Protein AF-A0A937KCY0-F1 (afdb_monomer_lite)

Secondary structure (DSSP, 8-state):
-EEEE-HHHH--SSS-----EEE-TTSS-SS--SPPPPGGG-GGGG-EE-SHHHHHHHHHTTS--HHHHHHHHHHHHHT-

Sequence (80 aa):
DVINLNSYNLYNKQGAIEKTMLILIAGRKAEPSGVAPIKDEAPSLEGMVNNFSELWERVSSHIMHPLEKVIQQLKIETGL

Structure (mmCIF, N/CA/C/O backbone):
data_AF-A0A937KCY0-F1
#
_entry.id   AF-A0A937KCY0-F1
#
loop_
_atom_site.group_PDB
_atom_site.id
_atom_site.type_symbol
_atom_site.label_atom_id
_atom_site.label_alt_id
_atom_site.label_comp_id
_atom_site.label_asym_id
_atom_site.label_entity_id
_atom_site.label_seq_id
_atom_site.pdbx_PDB_ins_code
_atom_site.Cartn_x
_atom_site.Cartn_y
_atom_site.Cartn_z
_atom_site.occupancy
_atom_site.B_iso_or_equiv
_atom_site.auth_seq_id
_atom_site.auth_comp_id
_atom_site.auth_asym_id
_atom_site.auth_atom_id
_atom_site.pdbx_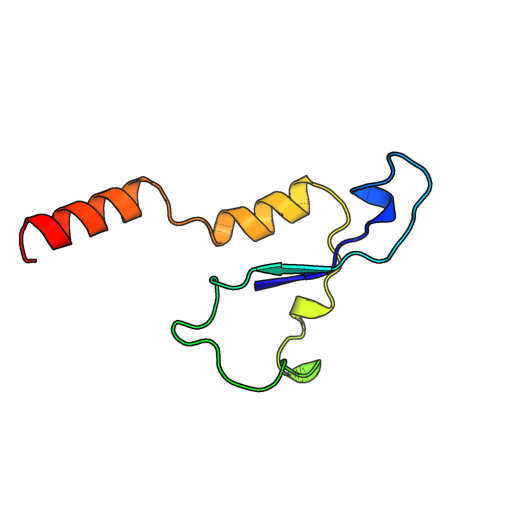PDB_model_num
ATOM 1 N N . ASP A 1 1 ? -1.507 -4.679 2.975 1.00 67.06 1 ASP A N 1
ATOM 2 C CA . ASP A 1 1 ? -1.402 -4.518 1.512 1.00 67.06 1 ASP A CA 1
ATOM 3 C C . ASP A 1 1 ? 0.064 -4.592 1.075 1.00 67.06 1 ASP A C 1
ATOM 5 O O . ASP A 1 1 ? 0.938 -4.407 1.920 1.00 67.06 1 ASP A O 1
ATOM 9 N N . VAL A 1 2 ? 0.341 -4.888 -0.195 1.00 72.25 2 VAL A N 1
ATOM 10 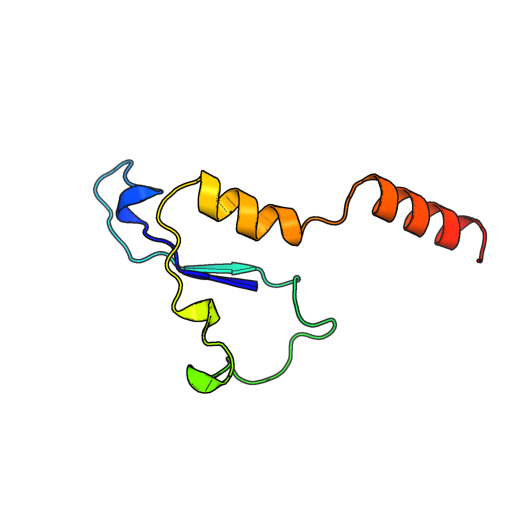C CA . VAL A 1 2 ? 1.690 -4.794 -0.789 1.00 72.25 2 VAL A CA 1
ATOM 11 C C . VAL A 1 2 ? 1.637 -3.726 -1.879 1.00 72.25 2 VAL A C 1
ATOM 13 O O . VAL A 1 2 ? 0.805 -3.810 -2.780 1.00 72.25 2 VAL A O 1
ATOM 16 N N . ILE A 1 3 ? 2.491 -2.704 -1.782 1.00 77.50 3 ILE A N 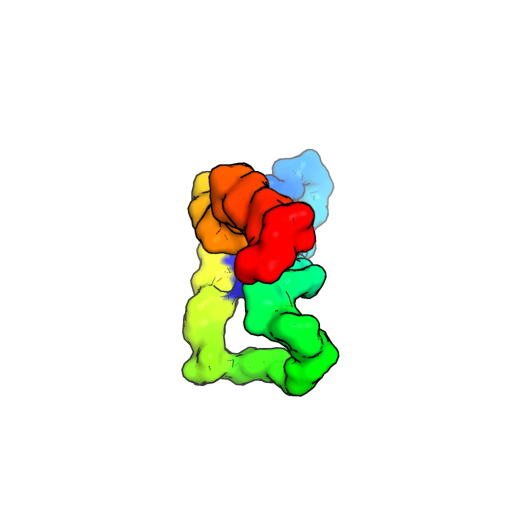1
ATOM 17 C CA . ILE A 1 3 ? 2.458 -1.535 -2.668 1.00 77.50 3 ILE A CA 1
ATOM 18 C C . ILE A 1 3 ? 3.825 -1.361 -3.333 1.00 77.50 3 ILE A C 1
ATOM 20 O O . ILE A 1 3 ? 4.844 -1.167 -2.665 1.00 77.50 3 ILE A O 1
ATOM 24 N N . ASN A 1 4 ? 3.835 -1.390 -4.664 1.00 76.50 4 ASN A N 1
ATOM 25 C CA . ASN A 1 4 ? 5.026 -1.123 -5.462 1.00 76.50 4 ASN A CA 1
ATOM 26 C C . ASN A 1 4 ? 5.225 0.382 -5.633 1.00 76.50 4 ASN A C 1
ATOM 28 O O . ASN A 1 4 ? 4.327 1.071 -6.119 1.00 76.50 4 ASN A O 1
ATOM 32 N N . LEU A 1 5 ? 6.397 0.891 -5.247 1.00 79.50 5 LEU A N 1
ATOM 33 C CA . LEU A 1 5 ? 6.708 2.319 -5.281 1.00 79.50 5 LEU A CA 1
ATOM 34 C C . LEU A 1 5 ? 7.748 2.629 -6.356 1.00 79.50 5 LEU A C 1
ATOM 36 O O . LEU A 1 5 ? 8.776 1.960 -6.473 1.00 79.50 5 LEU A O 1
ATOM 40 N N . ASN A 1 6 ? 7.521 3.709 -7.096 1.00 78.31 6 ASN A N 1
ATOM 41 C CA . ASN A 1 6 ? 8.559 4.328 -7.901 1.00 78.31 6 ASN A CA 1
ATOM 42 C C . ASN A 1 6 ? 9.454 5.186 -6.997 1.00 78.31 6 ASN A C 1
ATOM 44 O O . ASN A 1 6 ? 9.202 6.369 -6.759 1.00 78.31 6 ASN A O 1
ATOM 48 N N . SER A 1 7 ? 10.505 4.569 -6.470 1.00 68.31 7 SER A N 1
ATOM 49 C CA . SER A 1 7 ? 11.454 5.204 -5.554 1.00 68.31 7 SER A CA 1
ATOM 50 C C . SER A 1 7 ? 12.192 6.397 -6.159 1.00 68.31 7 SER A C 1
ATOM 52 O O . SER A 1 7 ? 12.535 7.324 -5.427 1.00 68.31 7 SER A O 1
ATOM 54 N N . TYR A 1 8 ? 12.367 6.431 -7.483 1.00 72.69 8 TYR A N 1
ATOM 55 C CA . TYR A 1 8 ? 12.943 7.581 -8.181 1.00 72.69 8 TYR A CA 1
ATOM 56 C C . TYR A 1 8 ? 12.063 8.830 -8.049 1.00 72.69 8 TYR A C 1
ATOM 58 O O . TYR A 1 8 ? 12.564 9.924 -7.814 1.00 72.69 8 TYR A O 1
ATOM 66 N N . ASN A 1 9 ? 10.745 8.676 -8.143 1.00 73.69 9 ASN A N 1
ATOM 67 C CA . ASN A 1 9 ? 9.837 9.814 -8.022 1.00 73.69 9 ASN A CA 1
ATOM 68 C C . ASN A 1 9 ? 9.535 10.165 -6.557 1.00 73.69 9 ASN A C 1
ATOM 70 O O . ASN A 1 9 ? 9.368 11.335 -6.222 1.00 73.69 9 ASN A O 1
ATOM 74 N N . LEU A 1 10 ? 9.461 9.160 -5.680 1.00 71.25 10 LEU A N 1
ATOM 75 C CA . LEU A 1 10 ? 9.031 9.330 -4.288 1.00 71.25 10 LEU A CA 1
ATOM 76 C C . LEU A 1 10 ? 10.173 9.688 -3.323 1.00 71.25 10 LEU A C 1
ATOM 78 O O . LEU A 1 10 ? 9.959 10.444 -2.381 1.00 71.25 10 LEU A O 1
ATOM 82 N N . TYR A 1 11 ? 11.383 9.159 -3.523 1.00 64.62 11 TYR A N 1
ATOM 83 C CA . TYR A 1 11 ? 12.459 9.212 -2.520 1.00 64.62 11 TYR A CA 1
ATOM 84 C C . TYR A 1 11 ? 13.812 9.672 -3.069 1.00 64.62 11 TYR A C 1
ATOM 86 O O . TYR A 1 11 ? 14.842 9.469 -2.423 1.00 64.62 11 TYR A O 1
ATOM 94 N N . ASN A 1 12 ? 13.842 10.357 -4.213 1.00 65.62 12 ASN A N 1
ATOM 95 C CA . ASN A 1 12 ? 15.077 10.915 -4.757 1.00 65.62 12 ASN A CA 1
ATOM 96 C C . ASN A 1 12 ? 15.569 12.108 -3.925 1.00 65.62 12 ASN A C 1
ATOM 98 O O . ASN A 1 12 ? 15.345 13.270 -4.255 1.00 65.62 12 ASN A O 1
ATOM 102 N N . LYS A 1 13 ? 16.217 11.808 -2.796 1.00 60.28 13 LYS A N 1
ATOM 103 C CA . LYS A 1 13 ? 16.884 12.808 -1.963 1.00 60.28 13 LYS A CA 1
ATOM 104 C C . LYS A 1 13 ? 18.402 12.794 -2.112 1.00 60.28 13 LYS A C 1
ATOM 106 O O . LYS A 1 13 ? 19.001 13.824 -1.832 1.00 60.28 13 LYS A O 1
ATOM 111 N N . GLN A 1 14 ? 19.032 11.686 -2.526 1.00 53.84 14 GLN A N 1
ATOM 112 C CA . GLN A 1 14 ? 20.504 11.556 -2.509 1.00 53.84 14 GLN A CA 1
ATOM 113 C C . GLN A 1 14 ? 21.076 10.570 -3.555 1.00 53.84 14 GLN A C 1
ATOM 115 O O . GLN A 1 14 ? 22.066 9.900 -3.289 1.00 53.84 14 GLN A O 1
ATOM 120 N N . GLY A 1 15 ? 20.467 10.427 -4.740 1.00 55.31 15 GLY A N 1
ATOM 121 C CA . GLY A 1 15 ? 21.057 9.630 -5.834 1.00 55.31 15 GLY A CA 1
ATOM 122 C C . GLY A 1 15 ? 21.093 8.103 -5.633 1.00 55.31 15 GLY A C 1
ATOM 123 O O . GLY A 1 15 ? 21.541 7.389 -6.525 1.00 55.31 15 GLY A O 1
ATOM 124 N N . ALA A 1 16 ? 20.584 7.583 -4.513 1.00 53.03 16 ALA A N 1
ATOM 125 C CA . ALA A 1 16 ? 20.353 6.155 -4.312 1.00 53.03 16 ALA A CA 1
ATOM 126 C C . ALA A 1 16 ? 18.984 5.768 -4.896 1.00 53.03 16 ALA A C 1
ATOM 128 O O . ALA A 1 16 ? 17.941 6.002 -4.285 1.00 53.03 16 ALA A O 1
ATOM 129 N N . ILE A 1 17 ? 18.986 5.220 -6.113 1.00 58.62 17 ILE A N 1
ATOM 130 C CA . ILE A 1 17 ? 17.779 4.792 -6.833 1.00 58.62 17 ILE A CA 1
ATOM 131 C C . ILE A 1 17 ? 17.635 3.274 -6.681 1.00 58.62 17 ILE A C 1
ATOM 133 O O . ILE A 1 17 ? 17.822 2.514 -7.628 1.00 58.62 17 ILE A O 1
ATOM 137 N N . GLU A 1 18 ? 17.341 2.803 -5.473 1.00 59.94 18 GLU A N 1
ATOM 138 C CA . GLU A 1 18 ? 16.980 1.396 -5.275 1.00 59.94 18 GLU A CA 1
ATOM 139 C C . GLU A 1 18 ? 15.471 1.230 -5.443 1.00 59.94 18 GLU A C 1
ATOM 141 O O . GLU A 1 18 ? 14.703 2.020 -4.896 1.00 59.94 18 GLU A O 1
ATOM 146 N N . LYS A 1 19 ? 15.016 0.226 -6.208 1.00 62.25 19 LYS A N 1
ATOM 147 C CA . LYS A 1 19 ? 13.582 -0.089 -6.340 1.00 62.25 19 LYS A CA 1
ATOM 148 C C . LYS A 1 19 ? 13.020 -0.407 -4.954 1.00 62.25 19 LYS A C 1
ATOM 150 O O . LYS A 1 19 ? 13.353 -1.437 -4.377 1.00 62.25 19 LYS A O 1
ATOM 155 N N . THR A 1 20 ? 12.179 0.474 -4.420 1.00 64.88 20 THR A N 1
ATOM 156 C CA . THR A 1 20 ? 11.615 0.315 -3.076 1.00 64.88 20 THR A CA 1
ATOM 157 C C . THR A 1 20 ? 10.219 -0.293 -3.163 1.00 64.88 20 THR A C 1
ATOM 159 O O . THR A 1 20 ? 9.359 0.200 -3.888 1.00 64.88 20 THR A O 1
ATOM 162 N N . MET A 1 21 ? 9.978 -1.357 -2.402 1.00 64.31 21 MET A N 1
ATOM 163 C CA . MET A 1 21 ? 8.650 -1.943 -2.215 1.00 64.31 21 MET A CA 1
ATOM 164 C C . MET A 1 21 ? 8.204 -1.687 -0.776 1.00 64.31 21 MET A C 1
ATOM 166 O O . MET A 1 21 ? 8.978 -1.917 0.153 1.00 64.31 21 MET A O 1
ATOM 170 N N . LEU A 1 22 ? 6.969 -1.220 -0.583 1.00 67.25 22 LEU A N 1
ATOM 171 C CA . LEU A 1 22 ? 6.385 -1.057 0.747 1.00 67.25 22 LEU A CA 1
ATOM 172 C C . LEU A 1 22 ? 5.471 -2.246 1.051 1.00 67.25 22 LEU A C 1
ATOM 174 O O . LEU A 1 22 ? 4.473 -2.474 0.366 1.00 67.25 22 LEU A O 1
ATOM 178 N N . ILE A 1 23 ? 5.803 -2.990 2.105 1.00 63.22 23 ILE A N 1
ATOM 179 C CA . ILE A 1 23 ? 5.015 -4.130 2.580 1.00 63.22 23 ILE A CA 1
ATOM 180 C C . ILE A 1 23 ? 4.315 -3.717 3.876 1.00 63.22 23 ILE A C 1
ATOM 182 O O . ILE A 1 23 ? 4.960 -3.522 4.904 1.00 63.22 23 ILE A O 1
ATOM 186 N N . LEU A 1 24 ? 2.987 -3.596 3.845 1.00 59.22 24 LEU A N 1
ATOM 187 C CA . LEU A 1 24 ? 2.185 -3.310 5.035 1.00 59.22 24 LEU A CA 1
ATOM 188 C C . LEU A 1 24 ? 1.766 -4.635 5.691 1.00 59.22 24 LEU A C 1
ATOM 190 O O . LEU A 1 24 ? 0.713 -5.205 5.367 1.00 59.22 24 LEU A O 1
ATOM 194 N N . ILE A 1 25 ? 2.606 -5.131 6.606 1.00 53.69 25 ILE A N 1
ATOM 195 C CA . ILE A 1 25 ? 2.346 -6.332 7.415 1.00 53.69 25 ILE A CA 1
ATOM 196 C C . ILE A 1 25 ? 1.462 -5.944 8.607 1.00 53.69 25 ILE A C 1
ATOM 198 O O . ILE A 1 25 ? 1.961 -5.472 9.619 1.00 53.69 25 ILE A O 1
ATOM 202 N N . ALA A 1 26 ? 0.147 -6.085 8.407 1.00 50.53 26 ALA A N 1
ATOM 203 C CA . ALA A 1 26 ? -0.967 -6.034 9.379 1.00 50.53 26 ALA A CA 1
ATOM 204 C C . ALA A 1 26 ? -2.321 -5.775 8.673 1.00 50.53 26 ALA A C 1
ATOM 206 O O . ALA A 1 26 ? -3.364 -5.794 9.310 1.00 50.53 26 ALA A O 1
ATOM 207 N N . GLY A 1 27 ? -2.331 -5.507 7.359 1.00 52.78 27 GLY A N 1
ATOM 208 C CA . GLY A 1 27 ? -3.505 -4.943 6.672 1.00 52.78 27 GLY A CA 1
ATOM 209 C C . GLY A 1 27 ? -4.261 -5.854 5.699 1.00 52.78 27 GLY A C 1
ATOM 210 O O . GLY A 1 27 ? -4.907 -5.323 4.807 1.00 52.78 27 GLY A O 1
ATOM 211 N N . ARG A 1 28 ? -4.146 -7.191 5.755 1.00 54.06 28 ARG A N 1
ATOM 212 C CA . ARG A 1 28 ? -4.991 -8.066 4.894 1.00 54.06 28 ARG A CA 1
ATOM 213 C C . ARG A 1 28 ? -5.339 -9.431 5.488 1.00 54.06 28 ARG A C 1
ATOM 215 O O . ARG A 1 28 ? -6.377 -9.977 5.139 1.00 54.06 28 ARG A O 1
ATOM 222 N N . LYS A 1 29 ? -4.502 -9.995 6.363 1.00 51.28 29 LYS A N 1
ATOM 223 C CA . LYS A 1 29 ? -4.777 -11.280 7.018 1.00 51.28 29 LYS A CA 1
ATOM 224 C C . LYS A 1 29 ? -4.789 -11.099 8.531 1.00 51.28 29 LYS A C 1
ATOM 226 O O . LYS A 1 29 ? -3.840 -10.541 9.070 1.00 51.28 29 LYS A O 1
ATOM 231 N N . ALA A 1 30 ? -5.853 -11.577 9.178 1.00 53.47 30 ALA A N 1
ATOM 232 C CA . ALA A 1 30 ? -5.945 -11.648 10.637 1.00 53.47 30 ALA A CA 1
ATOM 233 C C . ALA A 1 30 ? -4.858 -12.568 11.220 1.00 53.47 30 ALA A C 1
ATOM 235 O O . ALA A 1 30 ? -4.330 -12.288 12.288 1.00 53.47 30 ALA A O 1
ATOM 236 N N . GLU A 1 31 ? -4.457 -13.599 10.464 1.00 56.72 31 GLU A N 1
ATOM 237 C CA . GLU A 1 31 ? -3.287 -14.424 10.759 1.00 56.72 31 GLU A CA 1
ATOM 238 C C . GLU A 1 31 ? -2.275 -14.400 9.601 1.00 56.72 31 GLU A C 1
ATOM 240 O O . GLU A 1 31 ? -2.637 -14.691 8.455 1.00 56.72 31 GLU A O 1
ATOM 245 N N . PRO A 1 32 ? -0.998 -14.064 9.851 1.00 59.28 32 PRO A N 1
ATOM 246 C CA . PRO A 1 32 ? 0.024 -14.026 8.814 1.00 59.28 32 PRO A CA 1
ATOM 247 C C . PRO A 1 32 ? 0.436 -15.451 8.403 1.00 59.28 32 PRO A C 1
ATOM 249 O O . PRO A 1 32 ? 1.348 -16.039 8.973 1.00 59.28 32 PRO A O 1
ATOM 252 N N . SER A 1 33 ? -0.230 -16.013 7.393 1.00 63.59 33 SER A N 1
ATOM 253 C CA . SER A 1 33 ? 0.094 -17.332 6.828 1.00 63.59 33 SER A CA 1
ATOM 254 C C . SER A 1 33 ? -0.029 -17.361 5.298 1.00 63.59 33 SER A C 1
ATOM 256 O O . SER A 1 33 ? -0.734 -16.541 4.705 1.00 63.59 33 SER A O 1
ATOM 258 N N . GLY A 1 34 ? 0.644 -18.311 4.640 1.00 63.56 34 GLY A N 1
ATOM 259 C CA . GLY A 1 34 ? 0.533 -18.585 3.199 1.00 63.56 34 GLY A CA 1
ATOM 260 C C . GLY A 1 34 ? 1.663 -18.028 2.321 1.00 63.56 34 GLY A C 1
ATOM 261 O O . GLY A 1 34 ? 2.505 -17.254 2.768 1.00 63.56 34 GLY A O 1
ATOM 262 N N . VAL A 1 35 ? 1.671 -18.456 1.056 1.00 63.91 35 VAL A N 1
ATOM 263 C CA . VAL A 1 35 ? 2.638 -18.037 0.025 1.00 63.91 35 VAL A CA 1
ATOM 264 C C . VAL A 1 35 ? 2.256 -16.650 -0.505 1.00 63.91 35 VAL A C 1
ATOM 266 O O . VAL A 1 35 ? 1.081 -16.274 -0.485 1.00 63.91 35 VAL A O 1
ATOM 269 N N . ALA A 1 36 ? 3.247 -15.868 -0.942 1.00 64.75 36 ALA A N 1
ATOM 270 C CA . ALA A 1 36 ? 2.993 -14.609 -1.634 1.00 64.75 36 ALA A CA 1
ATOM 271 C C . ALA A 1 36 ? 2.089 -14.863 -2.861 1.00 64.75 36 ALA A C 1
ATOM 273 O O . ALA A 1 36 ? 2.339 -15.826 -3.587 1.00 64.75 36 ALA A O 1
ATOM 274 N N . PRO A 1 37 ? 1.047 -14.043 -3.083 1.00 65.75 37 PRO A N 1
ATOM 275 C CA . PRO A 1 37 ? 0.122 -14.250 -4.193 1.00 65.75 37 PRO A CA 1
ATOM 276 C C . PRO A 1 37 ? 0.855 -14.152 -5.533 1.00 65.75 37 PRO A C 1
ATOM 278 O O . PRO A 1 37 ? 1.732 -13.297 -5.703 1.00 65.75 37 PRO A O 1
ATOM 281 N N . ILE A 1 38 ? 0.492 -15.016 -6.483 1.00 68.88 38 ILE A N 1
ATOM 282 C CA . ILE A 1 38 ? 1.027 -14.936 -7.849 1.00 68.88 38 ILE A CA 1
ATOM 283 C C . ILE A 1 38 ? 0.348 -13.804 -8.630 1.00 68.88 38 ILE A C 1
ATOM 285 O O . ILE A 1 38 ? -0.702 -13.292 -8.244 1.00 68.88 38 ILE A O 1
ATOM 289 N N . LYS A 1 39 ? 0.963 -13.409 -9.747 1.00 66.62 39 LYS A N 1
ATOM 290 C CA . LYS A 1 39 ? 0.536 -12.284 -10.593 1.00 66.62 39 LYS A CA 1
ATOM 291 C C . LYS A 1 39 ? -0.967 -12.310 -10.919 1.00 66.62 39 LYS A C 1
ATOM 293 O O . LYS A 1 39 ? -1.643 -11.300 -10.753 1.00 66.62 39 LYS A O 1
ATOM 298 N N . ASP A 1 40 ? -1.486 -13.479 -11.287 1.00 72.25 40 ASP A N 1
ATOM 299 C CA . ASP A 1 40 ? -2.893 -13.666 -11.667 1.00 72.25 40 ASP A CA 1
ATOM 300 C C . ASP A 1 40 ? -3.863 -13.570 -10.476 1.00 72.25 40 ASP A C 1
ATOM 302 O O . ASP A 1 40 ? -5.021 -13.193 -10.635 1.00 72.25 40 ASP A O 1
ATOM 306 N N . GLU A 1 41 ? -3.391 -13.871 -9.265 1.00 70.81 41 GLU A N 1
ATOM 307 C CA . GLU A 1 41 ? -4.189 -13.824 -8.033 1.00 70.81 41 GLU A CA 1
ATOM 308 C C . GLU A 1 41 ? -4.264 -12.413 -7.438 1.00 70.81 41 GLU A C 1
ATOM 310 O O . GLU A 1 41 ? -5.154 -12.107 -6.637 1.00 70.81 41 GLU A O 1
ATOM 315 N N . ALA A 1 42 ? -3.322 -11.541 -7.802 1.00 69.44 42 ALA A N 1
ATOM 316 C CA . ALA A 1 42 ? -3.248 -10.181 -7.292 1.00 69.44 42 ALA A CA 1
ATOM 317 C C . ALA A 1 42 ? -2.756 -9.190 -8.367 1.00 69.44 42 ALA A C 1
ATOM 319 O O . ALA A 1 42 ? -1.712 -8.557 -8.188 1.00 69.44 42 ALA A O 1
ATOM 320 N N . PRO A 1 43 ? -3.531 -8.978 -9.451 1.00 72.56 43 PRO A N 1
ATOM 321 C CA . PRO A 1 43 ? -3.161 -8.067 -10.542 1.00 72.56 43 PRO A CA 1
ATOM 322 C C . PRO A 1 43 ? -2.985 -6.615 -10.071 1.00 72.56 43 PRO A C 1
ATOM 324 O O . PRO A 1 43 ? -2.226 -5.845 -10.653 1.00 72.56 43 PRO A O 1
ATOM 327 N N . SER A 1 44 ? -3.617 -6.233 -8.956 1.00 69.12 44 SER A N 1
ATOM 328 C CA . SER A 1 44 ? -3.431 -4.921 -8.324 1.00 69.12 44 SER A CA 1
ATOM 329 C C . SER A 1 44 ? -2.002 -4.666 -7.822 1.00 69.12 44 SER A C 1
ATOM 331 O O . SER A 1 44 ? -1.643 -3.506 -7.591 1.00 69.12 44 SER A O 1
ATOM 333 N N . LEU A 1 45 ? -1.174 -5.710 -7.677 1.00 68.44 45 LEU A N 1
ATOM 334 C CA . LEU A 1 45 ? 0.248 -5.591 -7.349 1.00 68.44 45 LEU A CA 1
ATOM 335 C C . LEU A 1 45 ? 1.085 -5.101 -8.536 1.00 68.44 45 LEU A C 1
ATOM 337 O O . LEU A 1 45 ? 2.172 -4.581 -8.318 1.00 68.44 45 LEU A O 1
ATOM 341 N N . GLU A 1 46 ? 0.603 -5.196 -9.777 1.00 72.00 46 GLU A N 1
ATOM 342 C CA . GLU A 1 46 ? 1.316 -4.630 -10.934 1.00 72.00 46 GLU A CA 1
ATOM 343 C C . GLU A 1 46 ? 1.285 -3.100 -10.959 1.00 72.00 46 GLU A C 1
ATOM 345 O O . GLU A 1 46 ? 2.160 -2.470 -11.551 1.00 72.00 46 GLU A O 1
ATOM 350 N N . GLY A 1 47 ? 0.298 -2.495 -10.293 1.00 76.75 47 GLY A N 1
ATOM 351 C CA . GLY A 1 47 ? 0.173 -1.048 -10.204 1.00 76.75 47 GLY A CA 1
ATOM 352 C C . GLY A 1 47 ? 1.338 -0.434 -9.429 1.00 76.75 47 GLY A C 1
ATOM 353 O O . GLY A 1 47 ? 1.450 -0.627 -8.216 1.00 76.75 47 GLY A O 1
ATOM 354 N N . MET A 1 48 ? 2.176 0.333 -10.127 1.00 81.12 48 MET A N 1
ATOM 355 C CA . MET A 1 48 ? 3.254 1.119 -9.535 1.00 81.12 48 MET A CA 1
ATOM 356 C C . MET A 1 48 ? 2.742 2.503 -9.132 1.00 81.12 48 MET A C 1
ATOM 358 O O . MET A 1 48 ? 2.185 3.226 -9.954 1.00 81.12 48 MET A O 1
ATOM 362 N N . VAL A 1 49 ? 2.973 2.870 -7.876 1.00 83.19 49 VAL A N 1
ATOM 363 C CA . VAL A 1 49 ? 2.657 4.192 -7.329 1.00 83.19 49 VAL A CA 1
ATOM 364 C C . VAL A 1 49 ? 3.805 5.148 -7.625 1.00 83.19 49 VAL A C 1
ATOM 366 O O . VAL A 1 49 ? 4.955 4.873 -7.271 1.00 83.19 49 VAL A O 1
ATOM 369 N N . ASN A 1 50 ? 3.498 6.275 -8.264 1.00 83.25 50 ASN A N 1
ATOM 370 C CA . ASN A 1 50 ? 4.503 7.208 -8.772 1.00 83.25 50 ASN A CA 1
ATOM 371 C C . ASN A 1 50 ? 4.623 8.498 -7.965 1.00 83.25 50 ASN A C 1
ATOM 373 O O . ASN A 1 50 ? 5.602 9.218 -8.140 1.00 83.25 50 ASN A O 1
ATOM 377 N N . ASN A 1 51 ? 3.657 8.815 -7.106 1.00 83.25 51 ASN A N 1
ATOM 378 C CA . ASN A 1 51 ? 3.667 10.045 -6.318 1.00 83.25 51 ASN A CA 1
ATOM 379 C C . ASN A 1 51 ? 2.998 9.863 -4.948 1.00 83.25 51 ASN A C 1
ATOM 381 O O . ASN A 1 51 ? 2.341 8.860 -4.669 1.00 83.25 51 ASN A O 1
ATOM 385 N N . PHE A 1 52 ? 3.203 10.846 -4.067 1.00 81.50 52 PHE A N 1
ATOM 386 C CA . PHE A 1 52 ? 2.705 10.796 -2.693 1.00 81.50 52 PHE A CA 1
ATOM 387 C C . PHE A 1 52 ? 1.176 10.848 -2.595 1.00 81.50 52 PHE A C 1
ATOM 389 O O . PHE A 1 52 ? 0.633 10.317 -1.631 1.00 81.50 52 PHE A O 1
ATOM 396 N N . SER A 1 53 ? 0.484 11.445 -3.571 1.00 82.81 53 SER A N 1
ATOM 397 C CA . SER A 1 53 ? -0.985 11.501 -3.584 1.00 82.81 53 SER A CA 1
ATOM 398 C C . SER A 1 53 ? -1.575 10.108 -3.797 1.00 82.81 53 SER A C 1
ATOM 400 O O . SER A 1 53 ? -2.365 9.643 -2.981 1.00 82.81 53 SER A O 1
ATOM 402 N N . GLU A 1 54 ? -1.105 9.401 -4.827 1.00 83.19 54 GLU A N 1
ATOM 403 C CA . GLU A 1 54 ? -1.478 8.007 -5.107 1.00 83.19 54 GLU A CA 1
ATOM 404 C C . GLU A 1 54 ? -1.138 7.081 -3.927 1.00 83.19 54 GLU A C 1
ATOM 406 O O . GLU A 1 54 ? -1.909 6.183 -3.578 1.00 83.19 54 GLU A O 1
ATOM 411 N N . LEU A 1 55 ? 0.010 7.309 -3.275 1.00 81.88 55 LEU A N 1
ATOM 412 C CA . LEU A 1 55 ? 0.388 6.561 -2.076 1.00 81.88 55 LEU A CA 1
ATOM 413 C C . LEU A 1 55 ? -0.600 6.805 -0.930 1.00 81.88 55 LEU A C 1
ATOM 415 O O . LEU A 1 55 ? -1.024 5.855 -0.271 1.00 81.88 55 LEU A O 1
ATOM 419 N N . TRP A 1 56 ? -0.969 8.065 -0.691 1.00 82.31 56 TRP A N 1
ATOM 420 C CA . TRP A 1 56 ? -1.898 8.440 0.369 1.00 82.31 56 TRP A CA 1
ATOM 421 C C . TRP A 1 56 ? -3.297 7.871 0.144 1.00 82.31 56 TRP A C 1
ATOM 423 O O . TRP A 1 56 ? -3.881 7.332 1.079 1.00 82.31 56 TRP A O 1
ATOM 433 N N . GLU A 1 57 ? -3.829 7.916 -1.076 1.00 83.00 57 GLU A N 1
ATOM 434 C CA . GLU A 1 57 ? -5.119 7.291 -1.409 1.00 83.00 57 GLU A CA 1
ATOM 435 C C . GLU A 1 57 ? -5.113 5.793 -1.084 1.00 83.00 57 GLU A C 1
ATOM 437 O O . GLU A 1 57 ? -6.011 5.272 -0.415 1.00 83.00 57 GLU A O 1
ATOM 442 N N . ARG A 1 58 ? -4.040 5.100 -1.475 1.00 78.00 58 ARG A N 1
ATOM 443 C CA . ARG A 1 58 ? -3.915 3.662 -1.239 1.00 78.00 58 ARG A CA 1
ATOM 444 C C . ARG A 1 58 ? -3.772 3.326 0.243 1.00 78.00 58 ARG A C 1
ATOM 446 O O . ARG A 1 58 ? -4.361 2.353 0.699 1.00 78.00 58 ARG A O 1
ATOM 453 N N . VAL A 1 59 ? -3.042 4.130 1.014 1.00 78.19 59 VAL A N 1
ATOM 454 C CA . VAL A 1 59 ? -2.864 3.909 2.459 1.00 78.19 59 VAL A CA 1
ATOM 455 C C . VAL A 1 59 ? -4.105 4.319 3.254 1.00 78.19 59 VAL A C 1
ATOM 457 O O . VAL A 1 59 ? -4.519 3.579 4.141 1.00 78.19 59 VAL A O 1
ATOM 460 N N . SER A 1 60 ? -4.719 5.459 2.939 1.00 77.94 60 SER A N 1
ATOM 461 C CA . SER A 1 60 ? -5.848 6.023 3.694 1.00 77.94 60 SER A CA 1
ATOM 462 C C . SER A 1 60 ? -7.075 5.116 3.709 1.00 77.94 60 SER A C 1
ATOM 464 O O . SER A 1 60 ? -7.714 5.003 4.749 1.00 77.94 60 SER A O 1
ATOM 466 N N . SER A 1 61 ? -7.339 4.386 2.621 1.00 73.06 61 SER A N 1
ATOM 467 C CA . SER A 1 61 ? -8.394 3.358 2.576 1.00 73.06 61 SER A CA 1
ATOM 468 C C . SER A 1 61 ? -8.210 2.218 3.591 1.00 73.06 61 SER A C 1
ATOM 470 O O . SER A 1 61 ? -9.172 1.533 3.927 1.00 73.06 61 SER A O 1
ATOM 472 N N . HIS A 1 62 ? -6.990 2.016 4.095 1.00 68.56 62 HIS A N 1
ATOM 473 C CA . HIS A 1 62 ? -6.664 0.995 5.092 1.00 68.56 62 HIS A CA 1
ATOM 474 C C . HIS A 1 62 ? -6.568 1.556 6.520 1.00 68.56 62 HIS A C 1
ATOM 476 O O . HIS A 1 62 ? -6.376 0.790 7.467 1.00 68.56 62 HIS A O 1
ATOM 482 N N . ILE A 1 63 ? -6.669 2.875 6.700 1.00 71.12 63 ILE A N 1
ATOM 483 C CA . ILE A 1 63 ? -6.691 3.496 8.025 1.00 71.12 63 ILE A CA 1
ATOM 484 C C . ILE A 1 63 ? -8.137 3.441 8.519 1.00 71.12 63 ILE A C 1
ATOM 486 O O . ILE A 1 63 ? -8.989 4.144 7.985 1.00 71.12 63 ILE A O 1
ATOM 490 N N . MET A 1 64 ? -8.415 2.628 9.549 1.00 64.75 64 MET A N 1
ATOM 491 C CA . MET A 1 64 ? -9.723 2.654 10.221 1.00 64.75 64 MET A CA 1
ATOM 492 C C . MET A 1 64 ? -10.061 4.086 10.614 1.00 64.75 64 MET A C 1
ATOM 494 O O . MET A 1 64 ? -9.244 4.773 11.246 1.00 64.75 64 MET A O 1
ATOM 498 N N . HIS A 1 65 ? -11.266 4.533 10.266 1.00 69.88 65 HIS A N 1
ATOM 499 C CA . HIS A 1 65 ? -11.656 5.891 10.590 1.00 69.88 65 HIS A CA 1
ATOM 500 C C . HIS A 1 65 ? -11.679 6.059 12.117 1.00 69.88 65 HIS A C 1
ATOM 502 O O . HIS A 1 65 ? -12.137 5.160 12.832 1.00 69.88 65 HIS A O 1
ATOM 508 N N . PRO A 1 66 ? -11.223 7.210 12.651 1.00 71.62 66 PRO A N 1
ATOM 509 C CA . PRO A 1 66 ? -11.187 7.450 14.094 1.00 71.62 66 PRO A CA 1
ATOM 510 C C . PRO A 1 66 ? -12.525 7.155 14.781 1.00 71.62 66 PRO A C 1
ATOM 512 O O . PRO A 1 66 ? -12.557 6.658 15.900 1.00 71.62 66 PRO A O 1
ATOM 515 N N . LEU A 1 67 ? -13.628 7.403 14.074 1.00 73.44 67 LEU A N 1
ATOM 516 C CA . LEU A 1 67 ? -14.989 7.196 14.549 1.00 73.44 67 LEU A CA 1
ATOM 517 C C . LEU A 1 67 ? -15.349 5.707 14.686 1.00 73.44 67 LEU A C 1
ATOM 519 O O . LEU A 1 67 ? -15.958 5.311 15.673 1.00 73.44 67 LEU A O 1
ATOM 523 N N . GLU A 1 68 ? -14.907 4.861 13.756 1.00 75.69 68 GLU A N 1
ATOM 524 C CA . GLU A 1 68 ? -15.093 3.406 13.827 1.00 75.69 68 GLU A CA 1
ATOM 525 C C . GLU A 1 68 ? -14.267 2.800 14.958 1.00 75.69 68 GLU A C 1
ATOM 527 O O . GLU A 1 68 ? -14.745 1.922 15.675 1.00 75.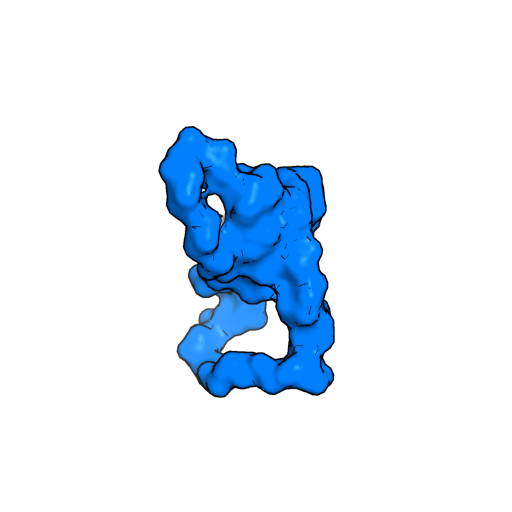69 68 GLU A O 1
ATOM 532 N N . LYS A 1 69 ? -13.050 3.317 15.165 1.00 74.00 69 LYS A N 1
ATOM 533 C CA . LYS A 1 69 ? -12.200 2.930 16.293 1.00 74.00 69 LYS A CA 1
ATOM 534 C C . LYS A 1 69 ? -12.844 3.305 17.629 1.00 74.00 69 LYS A C 1
ATOM 536 O O . LYS A 1 69 ? -12.867 2.482 18.537 1.00 74.00 69 LYS A O 1
ATOM 541 N N . VAL A 1 70 ? -13.418 4.506 17.734 1.00 79.38 70 VAL A N 1
ATOM 542 C CA . VAL A 1 70 ? -14.177 4.942 18.919 1.00 79.38 70 VAL A CA 1
ATOM 543 C C . VAL A 1 70 ? -15.399 4.049 19.146 1.00 79.38 70 VAL A C 1
ATOM 545 O O . VAL A 1 70 ? -15.613 3.598 20.266 1.00 79.38 70 VAL A O 1
ATOM 548 N N . ILE A 1 71 ? -16.166 3.722 18.101 1.00 82.81 71 ILE A N 1
ATOM 549 C CA . ILE A 1 71 ? -17.317 2.811 18.211 1.00 82.81 71 ILE A CA 1
ATOM 550 C C . ILE A 1 71 ? -16.879 1.412 18.661 1.00 82.81 7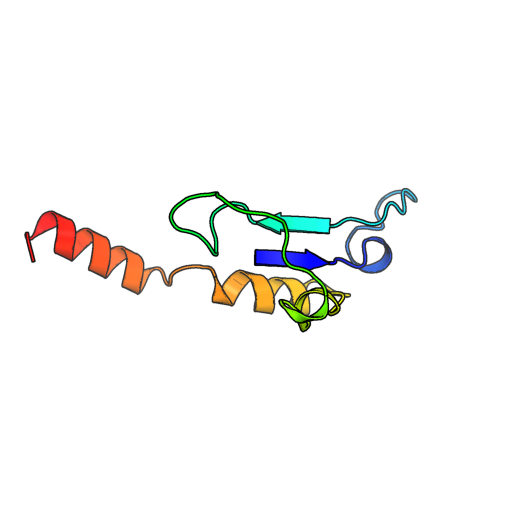1 ILE A C 1
ATOM 552 O O . ILE A 1 71 ? -17.539 0.821 19.514 1.00 82.81 71 ILE A O 1
ATOM 556 N N . GLN A 1 72 ? -15.784 0.869 18.121 1.00 80.19 72 GLN A N 1
ATOM 557 C CA . GLN A 1 72 ? -15.254 -0.420 18.573 1.00 80.19 72 GLN A CA 1
ATOM 558 C C . GLN A 1 72 ? -14.833 -0.378 20.041 1.00 80.19 72 GLN A C 1
ATOM 560 O O . GLN A 1 72 ? -15.193 -1.279 20.794 1.00 80.19 72 GLN A O 1
ATOM 565 N N . GLN A 1 73 ? -14.131 0.678 20.456 1.00 77.44 73 GLN A N 1
ATOM 566 C CA . GLN A 1 73 ? -13.727 0.867 21.848 1.00 77.44 73 GLN A CA 1
ATOM 567 C C . GLN A 1 73 ? -14.951 0.901 22.776 1.00 77.44 73 GLN A C 1
ATOM 569 O O . GLN A 1 73 ? -14.989 0.195 23.779 1.00 77.44 73 GLN A O 1
ATOM 574 N N . LEU A 1 74 ? -15.990 1.648 22.389 1.00 83.31 74 LEU A N 1
ATOM 575 C CA . LEU A 1 74 ? -17.236 1.756 23.147 1.00 83.31 74 LEU A CA 1
ATOM 576 C C . LEU A 1 74 ? -17.983 0.422 23.236 1.00 83.31 74 LEU A C 1
ATOM 578 O O . LEU A 1 74 ? -18.510 0.099 24.296 1.00 83.31 74 LEU A O 1
ATOM 582 N N . LYS A 1 75 ? -18.025 -0.376 22.162 1.00 84.19 75 LYS A N 1
ATOM 583 C CA . LYS A 1 75 ? -18.629 -1.722 22.193 1.00 84.19 75 LYS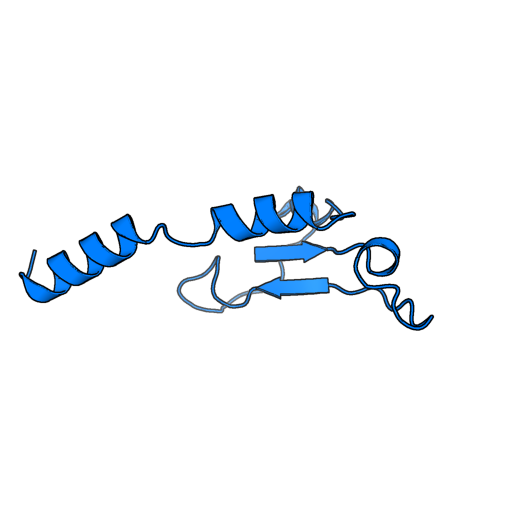 A CA 1
ATOM 584 C C . LYS A 1 75 ? -17.895 -2.655 23.155 1.00 84.19 75 LYS A C 1
ATOM 586 O O . LYS A 1 75 ? -18.539 -3.321 23.958 1.00 84.19 75 LYS A O 1
ATOM 591 N N . ILE A 1 76 ? -16.559 -2.630 23.135 1.00 86.06 76 ILE A N 1
ATOM 592 C CA . ILE A 1 76 ? -15.721 -3.407 24.062 1.00 86.06 76 ILE A CA 1
ATOM 593 C C . ILE A 1 76 ? -16.000 -3.001 25.516 1.00 86.06 76 ILE A C 1
ATOM 595 O O . ILE A 1 76 ? -16.149 -3.869 26.371 1.00 86.06 76 ILE A O 1
ATOM 599 N N . GLU A 1 77 ? -16.104 -1.699 25.797 1.00 83.44 77 GLU A N 1
ATOM 600 C CA . GLU A 1 77 ? -16.366 -1.189 27.151 1.00 83.44 77 GLU A CA 1
ATOM 601 C C . GLU A 1 77 ? -17.803 -1.438 27.635 1.00 83.44 77 GLU A C 1
ATOM 603 O O . GLU A 1 77 ? -18.024 -1.608 28.832 1.00 83.44 77 GLU A O 1
ATOM 608 N N . THR A 1 78 ? -18.783 -1.478 26.726 1.00 79.69 78 THR A N 1
ATOM 609 C CA . THR A 1 78 ? -20.209 -1.671 27.061 1.00 79.69 78 THR A CA 1
ATOM 610 C C . THR A 1 78 ? -20.678 -3.126 26.980 1.00 79.69 78 THR A C 1
ATOM 612 O O . THR A 1 78 ? -21.796 -3.418 27.402 1.00 79.69 78 THR A O 1
ATOM 615 N N . GLY A 1 79 ? -19.836 -4.046 26.496 1.00 70.12 79 GLY A N 1
ATOM 616 C CA . GLY A 1 79 ? -20.153 -5.476 26.396 1.00 70.12 79 GLY A CA 1
ATOM 617 C C . GLY A 1 79 ? -21.186 -5.822 25.315 1.00 70.12 79 GLY A C 1
ATOM 618 O O . GLY A 1 79 ? -21.872 -6.837 25.446 1.00 70.12 79 GLY A O 1
ATOM 619 N N . LEU A 1 80 ? -21.315 -4.968 24.291 1.00 54.88 80 LEU A N 1
ATOM 620 C CA . LEU A 1 80 ? -22.197 -5.141 23.125 1.00 54.88 80 LEU A CA 1
ATOM 621 C C . LEU A 1 80 ? -21.522 -5.898 21.977 1.00 54.88 80 LEU A C 1
ATOM 623 O O . LEU A 1 80 ? -20.345 -5.592 21.671 1.00 54.88 80 LEU A O 1
#

pLDDT: mean 70.16, std 9.69, range [50.53, 86.06]

Foldseek 3Di:
DKAFEQCVQEPPPDPPRDRDIDDDPPQDDPDPDDDDDDCVRCVVRVDYDRYPVSVCVVVVVRDDDPVVVVVVVVCVVVVD

Radius of gyration: 16.82 Å; chains: 1; bounding box: 43×31×39 Å

Organism: NCBI:txid2494733